Protein AF-A0A535XMV5-F1 (afdb_monomer)

Secondary structure (DSSP, 8-state):
-HHHHHHHHHHHHHHHHHHHHHHHHHHHHHHHHTT---HHHHHHHHHHHHHHHHHHHHHHHHHHHHHHHHHHHHHTSTTS-HHHHHHHHHHHHHHHHHHHHHHHHHHHHS--GGGSPPP-PPP---

Radius of gyration: 20.77 Å; Cα contacts (8 Å, |Δi|>4): 84; chains: 1; bounding box: 55×39×57 Å

Sequence (126 aa):
MTNRLAGRMKDLGVVQQASTTILELGAALDDRLLKENRPSERMRMLRDTTNRIIRTANDAAQAYSRASRAIVAELERPDTDPGAARDLRRRLDAARRDVMAALEVAQQRYPPPDDAPSPESPQPEV

Foldseek 3Di:
DPPLVVLLVVLLVLLLVLLVVLLVLQVVLVVVLVV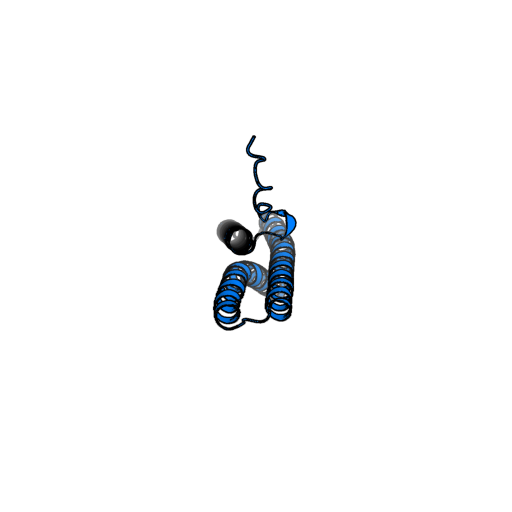DDDPVVNVVSLVVSVVVNVVSLVSNVVSLVVNVVSLVVQCPDPPHDVVVSVVSVVSSVVSNVSSVVSVVVSCVSDPDPVPDPDPDDPDDDD

Mean predicted aligned error: 8.26 Å

Nearest PDB structures (foldseek):
  3lhp-assembly1_S  TM=6.054E-01  e=2.267E-01  synthetic construct
  8rz1-assembly2_D  TM=5.284E-01  e=7.182E-01  synthetic construct
  3uum-assembly1_A  TM=4.920E-01  e=8.946E-01  Rattus norvegicus
  7jh5-assembly2_B  TM=6.670E-01  e=4.162E+00  synthetic construct
  3uum-assembly2_B  TM=5.023E-01  e=2.404E+00  Rattus norvegicus

Solvent-accessible surface area (backbone atoms only — not comparable to full-atom values): 7041 Å² total; per-residue (Å²): 129,68,70,64,58,54,52,43,54,48,26,45,47,47,22,50,47,32,22,56,50,38,47,50,52,48,54,58,44,54,64,47,54,77,74,51,85,52,70,70,57,46,53,47,54,49,52,57,48,52,55,49,41,52,49,44,51,51,53,22,53,53,24,45,54,53,36,51,53,54,42,54,63,43,68,73,40,93,88,50,62,62,64,64,46,50,51,54,49,53,53,46,56,50,25,51,50,46,32,52,53,32,48,51,54,51,43,72,76,56,62,58,81,88,72,55,78,71,77,76,75,79,76,80,89,128

pLDDT: mean 84.46, std 14.28, range [46.19, 96.12]

Structure (mmCIF, N/CA/C/O backbone):
data_AF-A0A535XMV5-F1
#
_entry.id   AF-A0A535XMV5-F1
#
loop_
_atom_site.group_PDB
_atom_site.id
_atom_site.type_symbol
_atom_site.label_atom_id
_atom_site.label_alt_id
_atom_site.label_comp_id
_atom_site.label_asym_id
_atom_site.label_entity_id
_atom_site.label_seq_id
_atom_site.pdbx_PDB_ins_code
_atom_site.Cartn_x
_atom_site.Cartn_y
_atom_site.Cartn_z
_atom_site.occupancy
_atom_site.B_iso_or_equiv
_atom_site.auth_seq_id
_atom_site.auth_comp_id
_atom_site.auth_asym_id
_atom_site.auth_atom_id
_atom_site.pdbx_PDB_model_num
ATOM 1 N N . MET A 1 1 ? 23.688 -9.670 -15.453 1.00 46.19 1 MET A N 1
ATOM 2 C CA . MET A 1 1 ? 22.643 -8.611 -15.475 1.00 46.19 1 MET A CA 1
ATOM 3 C C . MET A 1 1 ? 21.392 -8.932 -14.633 1.00 46.19 1 MET A C 1
ATOM 5 O O . MET A 1 1 ? 20.564 -8.051 -14.441 1.00 46.19 1 MET A O 1
ATOM 9 N N . THR A 1 2 ? 21.270 -10.131 -14.057 1.00 51.69 2 THR A N 1
ATOM 10 C CA . THR A 1 2 ? 20.041 -10.682 -13.445 1.00 51.69 2 THR A CA 1
ATOM 11 C C . THR A 1 2 ? 19.633 -10.050 -12.102 1.00 51.69 2 THR A C 1
ATOM 13 O O . THR A 1 2 ? 18.452 -9.986 -11.774 1.00 51.69 2 THR A O 1
ATOM 16 N N . ASN A 1 3 ? 20.586 -9.500 -11.342 1.00 59.59 3 ASN A N 1
ATOM 17 C CA . ASN A 1 3 ? 20.343 -9.065 -9.958 1.00 59.59 3 ASN A CA 1
ATOM 18 C C . ASN A 1 3 ? 19.498 -7.773 -9.843 1.00 59.59 3 ASN A C 1
ATOM 20 O O . ASN A 1 3 ? 18.735 -7.592 -8.898 1.00 59.59 3 ASN A O 1
ATOM 24 N N . ARG A 1 4 ? 19.576 -6.875 -10.840 1.00 58.28 4 ARG A N 1
ATOM 25 C CA . ARG A 1 4 ? 18.818 -5.608 -10.832 1.00 58.28 4 ARG A CA 1
ATOM 26 C C . ARG A 1 4 ? 17.344 -5.795 -11.183 1.00 58.28 4 ARG A C 1
ATOM 28 O O . ARG A 1 4 ? 16.520 -5.043 -10.682 1.00 58.28 4 ARG A O 1
ATOM 35 N N . LEU A 1 5 ? 16.997 -6.742 -12.058 1.00 61.56 5 LEU A N 1
ATOM 36 C CA . LEU A 1 5 ? 15.595 -7.021 -12.408 1.00 61.56 5 LEU A CA 1
ATOM 37 C C . LEU A 1 5 ? 14.866 -7.698 -11.234 1.00 61.56 5 LEU A C 1
ATOM 39 O O . LEU A 1 5 ? 13.762 -7.297 -10.883 1.00 61.56 5 LEU A O 1
ATOM 43 N N . ALA A 1 6 ? 15.536 -8.637 -10.560 1.00 62.66 6 ALA A N 1
ATOM 44 C CA . ALA A 1 6 ? 15.015 -9.298 -9.365 1.00 62.66 6 ALA A CA 1
ATOM 45 C C . ALA A 1 6 ? 14.746 -8.309 -8.212 1.00 62.66 6 ALA A C 1
ATOM 47 O O . ALA A 1 6 ? 13.681 -8.351 -7.599 1.00 62.66 6 ALA A O 1
ATOM 48 N N . GLY A 1 7 ? 15.660 -7.359 -7.965 1.00 65.56 7 GLY A N 1
ATOM 49 C CA . GLY A 1 7 ? 15.444 -6.291 -6.979 1.00 65.56 7 GLY A CA 1
ATOM 50 C C . GLY A 1 7 ? 14.253 -5.380 -7.316 1.00 65.56 7 GLY A C 1
ATOM 51 O O . GLY A 1 7 ? 13.475 -5.036 -6.431 1.00 65.56 7 GLY A O 1
ATOM 52 N N . ARG A 1 8 ? 14.056 -5.060 -8.604 1.00 68.88 8 ARG A N 1
ATOM 53 C CA . ARG A 1 8 ? 12.913 -4.265 -9.094 1.00 68.88 8 ARG A CA 1
ATOM 54 C C . ARG A 1 8 ? 11.575 -4.973 -8.873 1.00 68.88 8 ARG A C 1
ATOM 56 O O . ARG A 1 8 ? 10.627 -4.350 -8.404 1.00 68.88 8 ARG A O 1
ATOM 63 N N . MET A 1 9 ? 11.507 -6.270 -9.176 1.00 77.19 9 MET A N 1
ATOM 64 C CA . MET A 1 9 ? 10.305 -7.077 -8.937 1.00 77.19 9 MET A CA 1
ATOM 65 C C . MET A 1 9 ? 9.996 -7.208 -7.444 1.00 77.19 9 MET A C 1
ATOM 67 O O . MET A 1 9 ? 8.830 -7.179 -7.060 1.00 77.19 9 MET A O 1
ATOM 71 N N . LYS A 1 10 ? 11.032 -7.284 -6.601 1.00 86.50 10 LYS A N 1
ATOM 72 C CA . LYS A 1 10 ? 10.876 -7.309 -5.146 1.00 86.50 10 LYS A CA 1
ATOM 73 C C . LYS A 1 10 ? 10.276 -6.008 -4.611 1.00 86.50 10 LYS A C 1
ATOM 75 O O . LYS A 1 10 ? 9.298 -6.072 -3.877 1.00 86.50 10 LYS A O 1
ATOM 80 N N . ASP A 1 11 ? 10.825 -4.847 -4.977 1.00 89.00 11 ASP A N 1
ATOM 81 C CA . ASP A 1 11 ? 10.307 -3.558 -4.493 1.00 89.00 11 ASP A CA 1
ATOM 82 C C . ASP A 1 11 ? 8.877 -3.296 -4.996 1.00 89.00 11 ASP A C 1
ATOM 84 O O . ASP A 1 11 ? 8.036 -2.852 -4.218 1.00 89.00 11 ASP A O 1
ATOM 88 N N . LEU A 1 12 ? 8.561 -3.640 -6.251 1.00 87.88 12 LEU A N 1
ATOM 89 C CA . LEU A 1 12 ? 7.180 -3.585 -6.746 1.00 87.88 12 LEU A CA 1
ATOM 90 C C . LEU A 1 12 ? 6.252 -4.498 -5.929 1.00 87.88 12 LEU A C 1
ATOM 92 O O . LEU A 1 12 ? 5.178 -4.059 -5.524 1.00 87.88 12 LEU A O 1
ATOM 96 N N . GLY A 1 13 ? 6.682 -5.731 -5.646 1.00 89.50 13 GLY A N 1
ATOM 97 C CA . GLY A 1 13 ? 5.924 -6.674 -4.824 1.00 89.50 13 GLY A CA 1
ATOM 98 C C . GLY A 1 13 ? 5.669 -6.158 -3.406 1.00 89.50 13 GLY A C 1
ATOM 99 O O . GLY A 1 13 ? 4.567 -6.317 -2.895 1.00 89.50 13 GLY A O 1
ATOM 100 N N . VAL A 1 14 ? 6.639 -5.468 -2.793 1.00 92.19 14 VAL A N 1
ATOM 101 C CA . VAL A 1 14 ? 6.457 -4.824 -1.478 1.00 92.19 14 VAL A CA 1
ATOM 102 C C . VAL A 1 14 ? 5.356 -3.764 -1.530 1.00 92.19 14 VAL A C 1
ATOM 104 O O . VAL A 1 14 ? 4.488 -3.752 -0.662 1.00 92.19 14 VAL A O 1
ATOM 107 N N . VAL A 1 15 ? 5.350 -2.900 -2.553 1.00 91.94 15 VAL A N 1
ATOM 108 C CA . VAL A 1 15 ? 4.308 -1.866 -2.696 1.00 91.94 15 VAL A CA 1
ATOM 109 C C . VAL A 1 15 ? 2.938 -2.500 -2.951 1.00 91.94 15 VAL A C 1
ATOM 111 O O . VAL A 1 15 ? 1.955 -2.074 -2.355 1.00 91.94 15 VAL A O 1
ATOM 114 N N . GLN A 1 16 ? 2.868 -3.540 -3.787 1.00 92.12 16 GLN A N 1
ATOM 115 C CA . GLN A 1 16 ? 1.623 -4.263 -4.075 1.00 92.12 16 GLN A CA 1
ATOM 116 C C . GLN A 1 16 ? 1.055 -4.975 -2.840 1.00 92.12 16 GLN A C 1
ATOM 118 O O . GLN A 1 16 ? -0.149 -4.936 -2.604 1.00 92.12 16 GLN A O 1
ATOM 123 N N . GLN A 1 17 ? 1.912 -5.595 -2.027 1.00 94.12 17 GLN A N 1
ATOM 124 C CA . GLN A 1 17 ? 1.485 -6.323 -0.831 1.00 94.12 17 GLN A CA 1
ATOM 125 C C .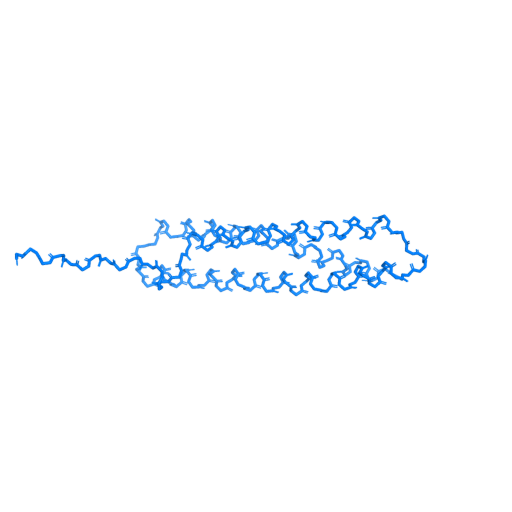 GLN A 1 17 ? 1.070 -5.391 0.315 1.00 94.12 17 GLN A C 1
ATOM 127 O O . GLN A 1 17 ? 0.301 -5.787 1.196 1.00 94.12 17 GLN A O 1
ATOM 132 N N . ALA A 1 18 ? 1.578 -4.157 0.331 1.00 93.25 18 ALA A N 1
ATOM 133 C CA . ALA A 1 18 ? 1.344 -3.224 1.423 1.00 93.25 18 ALA A CA 1
ATOM 134 C C . ALA A 1 18 ? -0.140 -2.867 1.592 1.00 93.25 18 ALA A C 1
ATOM 136 O O . ALA A 1 18 ? -0.616 -2.844 2.724 1.00 93.25 18 ALA A O 1
ATOM 137 N N . SER A 1 19 ? -0.890 -2.658 0.503 1.00 91.69 19 SER A N 1
ATOM 138 C CA . SER A 1 19 ? -2.331 -2.361 0.581 1.00 91.69 19 SER A CA 1
ATOM 139 C C . SER A 1 19 ? -3.110 -3.513 1.222 1.00 91.69 19 SER A C 1
ATOM 141 O O . SER A 1 19 ? -3.870 -3.295 2.163 1.00 91.69 19 SER A O 1
ATOM 143 N N . THR A 1 20 ? -2.843 -4.748 0.785 1.00 94.25 20 THR A N 1
ATOM 144 C CA . THR A 1 20 ? -3.452 -5.967 1.342 1.00 94.25 20 THR A CA 1
ATOM 145 C C . THR A 1 20 ? -3.123 -6.108 2.826 1.00 94.25 20 THR A C 1
ATOM 147 O O . THR A 1 20 ? -4.021 -6.253 3.647 1.00 94.25 20 THR A O 1
ATOM 150 N N . THR A 1 21 ? -1.848 -5.950 3.189 1.00 95.56 21 THR A N 1
ATOM 151 C CA . THR A 1 21 ? -1.397 -6.017 4.588 1.00 95.56 21 THR A CA 1
ATOM 152 C C . THR A 1 21 ? -2.107 -4.986 5.468 1.00 95.56 21 THR A C 1
ATOM 154 O O . THR A 1 21 ? -2.522 -5.306 6.578 1.00 95.56 21 THR A O 1
ATOM 157 N N . ILE A 1 22 ? -2.264 -3.744 4.998 1.00 93.69 22 ILE A N 1
ATOM 158 C CA . ILE A 1 22 ? -2.950 -2.685 5.755 1.00 93.69 22 ILE A CA 1
ATOM 159 C C . ILE A 1 22 ? -4.419 -3.054 6.000 1.00 93.69 22 ILE A C 1
ATOM 161 O O . ILE A 1 22 ? -4.895 -2.933 7.130 1.00 93.69 22 ILE A O 1
ATOM 165 N N . LEU A 1 23 ? -5.122 -3.546 4.976 1.00 93.25 23 LEU A N 1
ATOM 166 C CA . LEU A 1 23 ? -6.524 -3.956 5.094 1.00 93.25 23 LEU A CA 1
ATOM 167 C C . LEU A 1 23 ? -6.698 -5.167 6.023 1.00 93.25 23 LEU A C 1
ATOM 169 O O . LEU A 1 23 ? -7.600 -5.170 6.860 1.00 93.25 23 LEU A O 1
ATOM 173 N N . GLU A 1 24 ? -5.812 -6.161 5.928 1.00 95.50 24 GLU A N 1
ATOM 174 C CA . GLU A 1 24 ? -5.802 -7.335 6.809 1.00 95.50 24 GLU A CA 1
ATOM 175 C C . GLU A 1 24 ? -5.539 -6.955 8.269 1.00 95.50 24 GLU A C 1
ATOM 177 O O . GLU A 1 24 ? -6.190 -7.476 9.175 1.00 95.50 24 GLU A O 1
ATOM 182 N N . LEU A 1 25 ? -4.614 -6.020 8.517 1.00 94.19 25 LEU A N 1
ATOM 183 C CA . LEU A 1 25 ? -4.353 -5.500 9.859 1.00 94.19 25 LEU A CA 1
ATOM 184 C C . LEU A 1 25 ? -5.592 -4.828 10.458 1.00 94.19 25 LEU A C 1
ATOM 186 O O . LEU A 1 25 ? -5.869 -5.047 11.638 1.00 94.19 25 LEU A O 1
ATOM 190 N N . GLY A 1 26 ? -6.326 -4.051 9.655 1.00 92.06 26 GLY A N 1
ATOM 191 C CA . GLY A 1 26 ? -7.587 -3.428 10.058 1.00 92.06 26 GLY A CA 1
ATOM 192 C C . GLY A 1 26 ? -8.665 -4.463 10.383 1.00 92.06 26 GLY A C 1
ATOM 193 O O . GLY A 1 26 ? -9.178 -4.479 11.495 1.00 92.06 26 GLY A O 1
ATOM 194 N N . ALA A 1 27 ? -8.938 -5.398 9.470 1.00 93.12 27 ALA A N 1
ATOM 195 C CA . ALA A 1 27 ? -9.938 -6.447 9.694 1.00 93.12 27 ALA A CA 1
ATOM 196 C C . ALA A 1 27 ? -9.615 -7.311 10.930 1.00 93.12 27 ALA A C 1
ATOM 198 O O . ALA A 1 27 ? -10.474 -7.565 11.772 1.00 93.12 27 ALA A O 1
ATOM 199 N N . ALA A 1 28 ? -8.347 -7.695 11.102 1.00 93.38 28 ALA A N 1
ATOM 200 C CA . ALA A 1 28 ? -7.917 -8.456 12.270 1.00 93.38 28 ALA A CA 1
ATOM 201 C C . ALA A 1 28 ? -8.002 -7.653 13.577 1.00 93.38 28 ALA A C 1
ATOM 203 O O . ALA A 1 28 ? -8.037 -8.245 14.659 1.00 93.38 28 ALA A O 1
ATOM 204 N N . LEU A 1 29 ? -7.935 -6.320 13.522 1.00 93.44 29 LEU A N 1
ATOM 205 C CA . LEU A 1 29 ? -8.163 -5.463 14.682 1.00 93.44 29 LEU A CA 1
ATOM 206 C C . LEU A 1 29 ? -9.658 -5.363 14.996 1.00 93.44 29 LEU A C 1
ATOM 208 O O . LEU A 1 29 ? -10.007 -5.532 16.162 1.00 93.44 29 LEU A O 1
ATOM 212 N N . ASP A 1 30 ? -10.520 -5.189 13.992 1.00 92.56 30 ASP A N 1
ATOM 213 C CA . ASP A 1 30 ? -11.983 -5.193 14.149 1.00 92.56 30 ASP A CA 1
ATOM 214 C C . ASP A 1 30 ? -12.451 -6.463 14.886 1.00 92.56 30 ASP A C 1
ATOM 216 O O . ASP A 1 30 ? -13.092 -6.383 15.938 1.00 92.56 30 ASP A O 1
ATOM 220 N N . ASP A 1 31 ? -12.010 -7.638 14.429 1.00 93.62 31 ASP A N 1
ATOM 221 C CA . ASP A 1 31 ? -12.345 -8.932 15.041 1.00 93.62 31 ASP A CA 1
ATOM 222 C C . ASP A 1 31 ? -11.898 -9.063 16.503 1.00 93.62 31 ASP A C 1
ATOM 224 O O . ASP A 1 31 ? -12.542 -9.742 17.313 1.00 93.62 31 ASP A O 1
ATOM 228 N N . ARG A 1 32 ? -10.761 -8.447 16.849 1.00 92.62 32 ARG A N 1
ATOM 229 C CA . ARG A 1 32 ? -10.220 -8.455 18.214 1.00 92.62 32 ARG A CA 1
ATOM 230 C C . ARG A 1 32 ? -10.953 -7.460 19.105 1.00 92.62 32 ARG A C 1
ATOM 232 O O . ARG A 1 32 ? -11.281 -7.801 20.239 1.00 92.62 32 ARG A O 1
ATOM 239 N N . LEU A 1 33 ? -11.269 -6.272 18.590 1.00 91.88 33 LEU A N 1
ATOM 240 C CA . LEU A 1 33 ? -12.021 -5.249 19.313 1.00 91.88 33 LEU A CA 1
ATOM 241 C C . LEU A 1 33 ? -13.454 -5.692 19.617 1.00 91.88 33 LEU A C 1
ATOM 243 O O . LEU A 1 33 ? -13.974 -5.315 20.662 1.00 91.88 33 LEU A O 1
ATOM 247 N N . LEU A 1 34 ? -14.082 -6.519 18.780 1.00 92.69 34 LEU A N 1
ATOM 248 C CA . LEU A 1 34 ? -15.408 -7.083 19.074 1.00 92.69 34 LEU A CA 1
ATOM 249 C C . LEU A 1 34 ? -15.425 -7.985 20.321 1.00 92.69 34 LEU A C 1
ATOM 251 O O . LEU A 1 34 ? -16.475 -8.171 20.929 1.00 92.69 34 LEU A O 1
ATOM 255 N N . LYS A 1 35 ? -14.274 -8.550 20.702 1.00 93.88 35 LYS A N 1
ATOM 256 C CA . LYS A 1 35 ? -14.146 -9.523 21.801 1.00 93.88 35 LYS A CA 1
ATOM 257 C C . LYS A 1 35 ? -13.497 -8.937 23.058 1.00 93.88 35 LYS A C 1
ATOM 259 O O . LYS A 1 35 ? -13.477 -9.606 24.088 1.00 93.88 35 LYS A O 1
ATOM 264 N N . GLU A 1 36 ? -12.950 -7.722 22.991 1.00 94.62 36 GLU A N 1
ATOM 265 C CA . GLU A 1 36 ? -12.214 -7.098 24.095 1.00 94.62 36 GLU A CA 1
ATOM 266 C C . GLU A 1 36 ? -13.034 -5.995 24.775 1.00 94.62 36 GLU A C 1
ATOM 268 O O . GLU A 1 36 ? -13.342 -4.961 24.178 1.00 94.62 36 GLU A O 1
ATOM 273 N N . ASN A 1 37 ? -13.321 -6.199 26.062 1.00 91.19 37 ASN A N 1
ATOM 274 C CA . ASN A 1 37 ? -14.136 -5.300 26.882 1.00 91.19 37 ASN A CA 1
ATOM 275 C C . ASN A 1 37 ? -13.298 -4.379 27.779 1.00 91.19 37 ASN A C 1
ATOM 277 O O . ASN A 1 37 ? -13.830 -3.422 28.335 1.00 91.19 37 ASN A O 1
ATOM 281 N N . ARG A 1 38 ? -11.994 -4.641 27.943 1.00 95.00 38 ARG A N 1
ATOM 282 C CA . ARG A 1 38 ? -11.115 -3.837 28.801 1.00 95.00 38 ARG A CA 1
ATOM 283 C C . ARG A 1 38 ? -10.619 -2.604 28.040 1.00 95.00 38 ARG A C 1
ATOM 285 O O . ARG A 1 38 ? -9.875 -2.763 27.069 1.00 95.00 38 ARG A O 1
ATOM 292 N N . PRO A 1 39 ? -10.942 -1.373 28.480 1.00 89.19 39 PRO A N 1
ATOM 293 C CA . PRO A 1 39 ? -10.571 -0.155 27.753 1.00 89.19 39 PRO A CA 1
ATOM 294 C C . PRO A 1 39 ? -9.062 -0.002 27.517 1.00 89.19 39 PRO A C 1
ATOM 296 O O . PRO A 1 39 ? -8.640 0.414 26.440 1.00 89.19 39 PRO A O 1
ATOM 299 N N . SER A 1 40 ? -8.238 -0.386 28.495 1.00 90.81 40 SER A N 1
ATOM 300 C CA . SER A 1 40 ? -6.775 -0.323 28.395 1.00 90.81 40 SER A CA 1
ATOM 301 C C . SER A 1 40 ? -6.216 -1.242 27.305 1.00 90.81 40 SER A C 1
ATOM 303 O O . SER A 1 40 ? -5.367 -0.818 26.520 1.00 90.81 40 SER A O 1
ATOM 305 N N . GLU A 1 41 ? -6.719 -2.475 27.210 1.00 93.31 41 GLU A N 1
ATOM 306 C CA . GLU A 1 41 ? -6.303 -3.43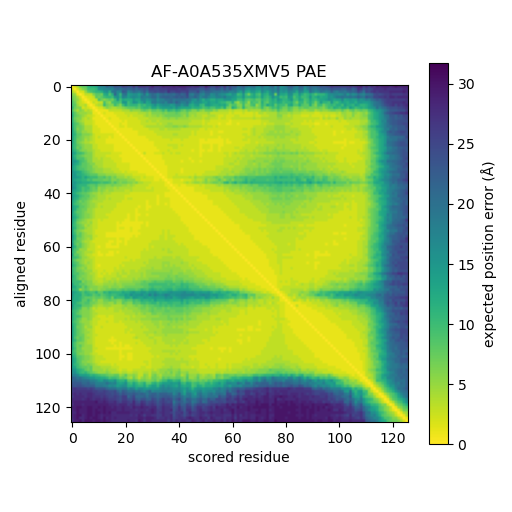0 26.178 1.00 93.31 41 GLU A CA 1
ATOM 307 C C . GLU A 1 41 ? -6.804 -3.015 24.794 1.00 93.31 41 GLU A C 1
ATOM 309 O O . GLU A 1 41 ? -6.040 -3.070 23.834 1.00 93.31 41 GLU A O 1
ATOM 314 N N . ARG A 1 42 ? -8.030 -2.484 24.683 1.00 92.00 42 ARG A N 1
ATOM 315 C CA . ARG A 1 42 ? -8.534 -1.903 23.424 1.00 92.00 42 ARG A CA 1
ATOM 316 C C . ARG A 1 42 ? -7.616 -0.791 22.913 1.00 92.00 42 ARG A C 1
ATOM 318 O O . ARG A 1 42 ? -7.201 -0.815 21.756 1.00 92.00 42 ARG A O 1
ATOM 325 N N . MET A 1 43 ? -7.245 0.150 23.786 1.00 90.38 43 MET A N 1
ATOM 326 C CA . MET A 1 43 ? -6.330 1.245 23.442 1.00 90.38 43 MET A CA 1
ATOM 327 C C . MET A 1 43 ? -4.939 0.746 23.049 1.00 90.38 43 MET A C 1
ATOM 329 O O . MET A 1 43 ? -4.325 1.284 22.126 1.00 90.38 43 MET A O 1
ATOM 333 N N . ARG A 1 44 ? -4.440 -0.298 23.716 1.00 92.62 44 ARG A N 1
ATOM 334 C CA . ARG A 1 44 ? -3.181 -0.948 23.346 1.00 92.62 44 ARG A CA 1
ATOM 335 C C . ARG A 1 44 ? -3.264 -1.577 21.953 1.00 92.62 44 ARG A C 1
ATOM 337 O O . ARG A 1 44 ? -2.394 -1.311 21.130 1.00 92.62 44 ARG A O 1
ATOM 344 N N . MET A 1 45 ? -4.315 -2.346 21.664 1.00 92.56 45 MET A N 1
ATOM 345 C CA . MET A 1 45 ? -4.522 -2.991 20.359 1.00 92.56 45 MET A CA 1
ATOM 346 C C . MET A 1 45 ? -4.622 -1.975 19.216 1.00 92.56 45 MET A C 1
ATOM 348 O O . MET A 1 45 ? -4.032 -2.197 18.154 1.00 92.56 45 MET A O 1
ATOM 352 N N . LEU A 1 46 ? -5.324 -0.858 19.446 1.00 90.69 46 LEU A N 1
ATOM 353 C CA . LEU A 1 46 ? -5.403 0.267 18.513 1.00 90.69 46 LEU A CA 1
ATOM 354 C C . LEU A 1 46 ? -4.005 0.823 18.222 1.00 90.69 46 LEU A C 1
ATOM 356 O O . LEU A 1 46 ? -3.575 0.828 17.072 1.00 90.69 46 LEU A O 1
ATOM 360 N N . ARG A 1 47 ? -3.246 1.201 19.261 1.00 90.75 47 ARG A N 1
ATOM 361 C CA . ARG A 1 47 ? -1.882 1.741 19.108 1.00 90.75 47 ARG A CA 1
ATOM 362 C C . ARG A 1 47 ? -0.946 0.771 18.389 1.00 90.75 47 ARG A C 1
ATOM 364 O O . ARG A 1 47 ? -0.249 1.171 17.458 1.00 90.75 47 ARG A O 1
ATOM 371 N N . ASP A 1 48 ? -0.938 -0.497 18.790 1.00 93.94 48 ASP A N 1
ATOM 372 C CA . ASP A 1 48 ? -0.059 -1.513 18.206 1.00 93.94 48 ASP A CA 1
ATOM 373 C C . AS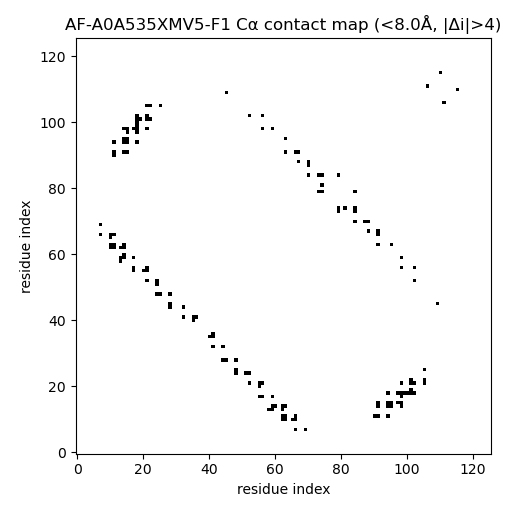P A 1 48 ? -0.367 -1.738 16.721 1.00 93.94 48 ASP A C 1
ATOM 375 O O . ASP A 1 48 ? 0.549 -1.841 15.899 1.00 93.94 48 ASP A O 1
ATOM 379 N N . THR A 1 49 ? -1.650 -1.776 16.356 1.00 93.31 49 THR A N 1
ATOM 380 C CA . THR A 1 49 ? -2.072 -1.961 14.963 1.00 93.31 49 THR A CA 1
ATOM 381 C C . THR A 1 49 ? -1.772 -0.722 14.128 1.00 93.31 49 THR A C 1
ATOM 383 O O . THR A 1 49 ? -1.160 -0.857 13.068 1.00 93.31 49 THR A O 1
ATOM 386 N N . THR A 1 50 ? -2.076 0.479 14.625 1.00 90.31 50 THR A N 1
ATOM 387 C CA . THR A 1 50 ? -1.727 1.742 13.958 1.00 90.31 50 THR A CA 1
ATOM 388 C C . THR A 1 50 ? -0.221 1.839 13.711 1.00 90.31 50 THR A C 1
ATOM 390 O O . THR A 1 50 ? 0.206 2.118 12.593 1.00 90.31 50 THR A O 1
ATOM 393 N N . ASN A 1 51 ? 0.612 1.484 14.694 1.00 92.75 51 ASN A N 1
ATOM 394 C CA . ASN A 1 51 ? 2.069 1.445 14.530 1.00 92.75 51 ASN A CA 1
ATOM 395 C C . ASN A 1 51 ? 2.531 0.434 13.464 1.00 92.75 51 ASN A C 1
ATOM 397 O O . ASN A 1 51 ? 3.552 0.639 12.803 1.00 92.75 51 ASN A O 1
ATOM 401 N N . ARG A 1 52 ? 1.824 -0.689 13.287 1.00 95.12 52 ARG A N 1
ATOM 402 C CA . ARG A 1 52 ? 2.113 -1.659 12.213 1.00 95.12 52 ARG A CA 1
ATOM 403 C C . ARG A 1 52 ? 1.681 -1.140 10.842 1.00 95.12 52 ARG A C 1
ATOM 405 O O . ARG A 1 52 ? 2.441 -1.307 9.890 1.00 95.12 52 ARG A O 1
ATOM 412 N N . ILE A 1 53 ? 0.525 -0.483 10.751 1.00 92.81 53 ILE A N 1
ATOM 413 C CA . ILE A 1 53 ? 0.043 0.162 9.521 1.00 92.81 53 ILE A CA 1
ATOM 414 C C . ILE A 1 53 ? 1.030 1.247 9.076 1.00 92.81 53 ILE A C 1
ATOM 416 O O . ILE A 1 53 ? 1.486 1.218 7.936 1.00 92.81 53 ILE A O 1
ATOM 420 N N . ILE A 1 54 ? 1.450 2.131 9.989 1.00 91.75 54 ILE A N 1
ATOM 421 C CA . ILE A 1 54 ? 2.430 3.193 9.710 1.00 91.75 54 ILE A CA 1
ATOM 422 C C . ILE A 1 54 ? 3.754 2.606 9.208 1.00 91.75 54 ILE A C 1
ATOM 424 O O . ILE A 1 54 ? 4.296 3.075 8.208 1.00 91.75 54 ILE A O 1
ATOM 428 N N . ARG A 1 55 ? 4.277 1.558 9.861 1.00 95.44 55 ARG A N 1
ATOM 429 C CA . ARG A 1 55 ? 5.506 0.885 9.402 1.00 95.44 55 ARG A CA 1
ATOM 430 C C . ARG A 1 55 ? 5.354 0.309 7.995 1.00 95.44 55 ARG A C 1
ATOM 432 O O . ARG A 1 55 ? 6.186 0.590 7.143 1.00 95.44 55 ARG A O 1
ATOM 439 N N . THR A 1 56 ? 4.257 -0.399 7.737 1.00 96.12 56 THR A N 1
ATOM 440 C CA . THR A 1 56 ? 3.960 -0.980 6.416 1.00 96.12 56 THR A CA 1
ATOM 441 C C . THR A 1 56 ? 3.885 0.100 5.331 1.00 96.12 56 THR A C 1
ATOM 443 O O . THR A 1 56 ? 4.445 -0.061 4.248 1.00 96.12 56 THR A O 1
ATOM 446 N N . ALA A 1 57 ? 3.247 1.234 5.630 1.00 92.62 57 ALA A N 1
ATOM 447 C CA . ALA A 1 57 ? 3.155 2.370 4.719 1.00 92.62 57 ALA A CA 1
ATOM 448 C C . ALA A 1 57 ? 4.520 3.015 4.436 1.00 92.62 57 ALA A C 1
ATOM 450 O O . ALA A 1 57 ? 4.835 3.317 3.284 1.00 92.62 57 ALA A O 1
ATOM 451 N N . ASN A 1 58 ? 5.350 3.190 5.466 1.00 94.44 58 ASN A N 1
ATOM 452 C CA . ASN A 1 58 ? 6.700 3.731 5.317 1.00 94.44 58 ASN A CA 1
ATOM 453 C C . ASN A 1 58 ? 7.587 2.811 4.468 1.00 94.44 58 ASN A C 1
ATOM 455 O O . ASN A 1 58 ? 8.288 3.291 3.574 1.00 94.44 58 ASN A O 1
ATOM 459 N N . ASP A 1 59 ? 7.516 1.499 4.694 1.00 95.25 59 ASP A N 1
ATOM 460 C CA . ASP A 1 59 ? 8.250 0.509 3.904 1.00 95.25 59 ASP A CA 1
ATOM 461 C C . ASP A 1 59 ? 7.820 0.547 2.430 1.00 95.25 59 ASP A C 1
ATOM 463 O O . ASP A 1 59 ? 8.667 0.569 1.529 1.00 95.25 59 ASP A O 1
ATOM 467 N N . ALA A 1 60 ? 6.511 0.653 2.171 1.00 94.06 60 ALA A N 1
ATOM 468 C CA . ALA A 1 60 ? 5.964 0.812 0.827 1.00 94.06 60 ALA A CA 1
ATOM 469 C C . ALA A 1 60 ? 6.421 2.120 0.164 1.00 94.06 60 ALA A C 1
ATOM 471 O O . ALA A 1 60 ? 6.819 2.116 -1.001 1.00 94.06 60 ALA A O 1
ATOM 472 N N . ALA A 1 61 ? 6.434 3.239 0.893 1.00 93.75 61 ALA A N 1
ATOM 473 C CA . ALA A 1 61 ? 6.899 4.526 0.377 1.00 93.75 61 ALA A CA 1
ATOM 474 C C . ALA A 1 61 ? 8.387 4.483 -0.016 1.00 93.75 61 ALA A C 1
ATOM 476 O O . ALA A 1 61 ? 8.776 4.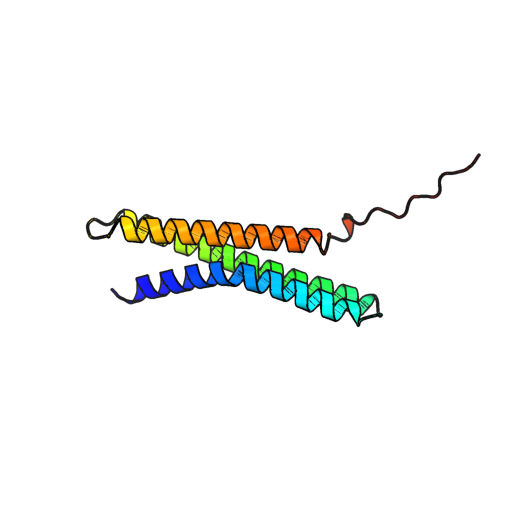971 -1.085 1.00 93.75 61 ALA A O 1
ATOM 477 N N . GLN A 1 62 ? 9.227 3.850 0.809 1.00 95.12 62 GLN A N 1
ATOM 478 C CA . GLN A 1 62 ? 10.643 3.659 0.498 1.00 95.12 62 GLN A CA 1
ATOM 479 C C . GLN A 1 62 ? 10.843 2.738 -0.713 1.00 95.12 62 GLN A C 1
ATOM 481 O O . GLN A 1 62 ? 11.635 3.065 -1.602 1.00 95.12 62 GLN A O 1
ATOM 486 N N . ALA A 1 63 ? 10.116 1.618 -0.781 1.00 92.94 63 ALA A N 1
ATOM 487 C CA . ALA A 1 63 ? 10.159 0.695 -1.916 1.00 92.94 63 ALA A CA 1
ATOM 488 C C . ALA A 1 63 ? 9.705 1.369 -3.218 1.00 92.94 63 ALA A C 1
ATOM 490 O O . ALA A 1 63 ? 10.380 1.252 -4.241 1.00 92.94 63 ALA A O 1
ATOM 491 N N . TYR A 1 64 ? 8.635 2.166 -3.169 1.00 93.00 64 TYR A N 1
ATOM 492 C CA . TYR A 1 64 ? 8.168 2.962 -4.301 1.00 93.00 64 TYR A CA 1
ATOM 493 C C . TYR A 1 64 ? 9.247 3.930 -4.797 1.00 93.00 64 TYR A C 1
ATOM 495 O O . TYR A 1 64 ? 9.512 3.999 -5.997 1.00 93.00 64 TYR A O 1
ATOM 503 N N . SER A 1 65 ? 9.911 4.652 -3.888 1.00 94.12 65 SER A N 1
ATOM 504 C CA . SER A 1 65 ? 10.990 5.580 -4.248 1.00 94.12 65 SER A CA 1
ATOM 505 C C . SER A 1 65 ? 12.147 4.864 -4.956 1.00 94.12 65 SER A C 1
ATOM 507 O O . SER A 1 65 ? 12.604 5.315 -6.011 1.00 94.12 65 SER A O 1
ATOM 509 N N . ARG A 1 66 ? 12.579 3.705 -4.436 1.00 93.38 66 ARG A N 1
ATOM 510 C CA . ARG A 1 66 ? 13.632 2.883 -5.056 1.00 93.38 66 ARG A CA 1
ATOM 511 C C . ARG A 1 66 ? 13.220 2.351 -6.429 1.00 93.38 66 ARG A C 1
ATOM 513 O O . ARG A 1 66 ? 13.969 2.527 -7.391 1.00 93.38 66 ARG A O 1
ATOM 520 N N . ALA A 1 67 ? 12.028 1.765 -6.539 1.00 90.62 67 ALA A N 1
ATOM 521 C CA . ALA A 1 67 ? 11.508 1.227 -7.793 1.00 90.62 67 ALA A CA 1
ATOM 522 C C . ALA A 1 67 ? 11.329 2.323 -8.855 1.00 90.62 67 ALA A C 1
ATOM 524 O O . ALA A 1 67 ? 11.732 2.143 -10.002 1.00 90.62 67 ALA A O 1
ATOM 525 N N . SER A 1 68 ? 10.802 3.487 -8.468 1.00 92.62 68 SER A N 1
ATOM 526 C CA . SER A 1 68 ? 10.616 4.639 -9.356 1.00 92.62 68 SER A CA 1
ATOM 527 C C . SER A 1 68 ? 11.946 5.123 -9.939 1.00 92.62 68 SER A C 1
ATOM 529 O O . SER A 1 68 ? 12.066 5.242 -11.159 1.00 92.62 68 SER A O 1
ATOM 531 N N . ARG A 1 69 ? 12.973 5.318 -9.096 1.00 91.56 69 ARG A N 1
ATOM 532 C CA . ARG A 1 69 ? 14.326 5.695 -9.549 1.00 91.56 69 ARG A CA 1
ATOM 533 C C . ARG A 1 69 ? 14.925 4.648 -10.485 1.00 91.56 69 ARG A C 1
ATOM 535 O O . ARG A 1 69 ? 15.511 5.003 -11.501 1.00 91.56 69 ARG A O 1
ATOM 542 N N . ALA A 1 70 ? 14.751 3.365 -10.168 1.00 88.88 70 ALA A N 1
ATOM 543 C CA . ALA A 1 70 ? 15.253 2.276 -10.999 1.00 88.88 70 ALA A CA 1
ATOM 544 C C . ALA A 1 70 ? 14.574 2.216 -12.378 1.00 88.88 70 ALA A C 1
ATOM 546 O O . ALA A 1 70 ? 15.239 1.905 -13.361 1.00 88.88 70 ALA A O 1
ATOM 547 N N . ILE A 1 71 ? 13.273 2.515 -12.463 1.00 88.56 71 ILE A N 1
ATOM 548 C CA . ILE A 1 71 ? 12.541 2.566 -13.736 1.00 88.56 71 ILE A CA 1
ATOM 549 C C . ILE A 1 71 ? 13.001 3.755 -14.584 1.00 88.56 71 ILE A C 1
ATOM 551 O O . ILE A 1 71 ? 13.233 3.583 -15.777 1.00 88.56 71 ILE A O 1
ATOM 555 N N . VAL A 1 72 ? 13.172 4.937 -13.978 1.00 89.50 72 VAL A N 1
ATOM 556 C CA . VAL A 1 72 ? 13.684 6.128 -14.682 1.00 89.50 72 VAL A CA 1
ATOM 557 C C . VAL A 1 72 ? 15.068 5.852 -15.263 1.00 89.50 72 VAL A C 1
ATOM 559 O O . VAL A 1 72 ? 15.263 6.010 -16.462 1.00 89.50 72 VAL A O 1
ATOM 562 N N . ALA A 1 73 ? 15.986 5.330 -14.446 1.00 88.25 73 ALA A N 1
ATOM 563 C CA . ALA A 1 73 ? 17.332 4.992 -14.897 1.00 88.25 73 ALA A CA 1
ATOM 564 C C . ALA A 1 73 ? 17.347 3.926 -16.006 1.00 88.25 73 ALA A C 1
ATOM 566 O O . ALA A 1 73 ? 18.289 3.875 -16.786 1.00 88.25 73 ALA A O 1
ATOM 567 N N . GLU A 1 74 ? 16.342 3.048 -16.075 1.00 84.56 74 GLU A N 1
ATOM 568 C CA . GLU A 1 74 ? 16.247 2.044 -17.136 1.00 84.56 74 GLU A CA 1
ATOM 569 C C . GLU A 1 74 ? 15.734 2.650 -18.452 1.00 84.56 74 GLU A C 1
ATOM 571 O O . GLU A 1 74 ? 16.238 2.290 -19.513 1.00 84.56 74 GLU A O 1
ATOM 576 N N . LEU A 1 75 ? 14.790 3.596 -18.393 1.00 86.00 75 LEU A N 1
ATOM 577 C CA . LEU A 1 75 ? 14.275 4.315 -19.569 1.00 86.00 75 LEU A CA 1
ATOM 578 C C . LEU A 1 75 ? 15.347 5.151 -20.283 1.00 86.00 75 LEU A C 1
ATOM 580 O O . LEU A 1 75 ? 15.217 5.412 -21.473 1.00 86.00 75 LEU A O 1
ATOM 584 N N . GLU A 1 76 ? 16.395 5.560 -19.571 1.00 87.31 76 GLU A N 1
ATOM 585 C CA . GLU A 1 76 ? 17.520 6.326 -20.119 1.00 87.31 76 GLU A CA 1
ATOM 586 C C . GLU A 1 76 ? 18.545 5.453 -20.866 1.00 87.31 76 GLU A C 1
ATOM 588 O O . GLU A 1 76 ? 19.480 5.978 -21.471 1.00 87.31 76 GLU A O 1
ATOM 593 N N . ARG A 1 77 ? 18.410 4.119 -20.829 1.00 86.19 77 ARG A N 1
ATOM 594 C CA . ARG A 1 77 ? 19.396 3.210 -21.431 1.00 86.19 77 ARG A CA 1
ATOM 595 C C . ARG A 1 77 ? 19.020 2.875 -22.876 1.00 86.19 77 ARG A C 1
ATOM 597 O O . ARG A 1 77 ? 17.860 2.564 -23.137 1.00 86.19 77 ARG A O 1
ATOM 604 N N . PRO A 1 78 ? 20.002 2.852 -23.792 1.00 80.88 78 PRO A N 1
ATOM 605 C CA . PRO A 1 78 ? 19.754 2.654 -25.220 1.00 80.88 78 PRO A CA 1
ATOM 606 C C . PRO A 1 78 ? 19.218 1.257 -25.577 1.00 80.88 78 PRO A C 1
ATOM 608 O O . PRO A 1 78 ? 18.479 1.133 -26.546 1.00 80.88 78 PRO A O 1
ATOM 611 N N . ASP A 1 79 ? 19.529 0.231 -24.777 1.00 84.94 79 ASP A N 1
ATOM 612 C CA . ASP A 1 79 ? 19.143 -1.168 -25.040 1.00 84.94 79 ASP A CA 1
ATOM 613 C C . ASP A 1 79 ? 17.886 -1.621 -24.270 1.00 84.94 79 ASP A C 1
ATOM 615 O O . ASP A 1 79 ? 17.580 -2.814 -24.198 1.00 84.94 79 ASP A O 1
ATOM 619 N N . THR A 1 80 ? 17.175 -0.697 -23.621 1.00 81.62 80 THR A N 1
ATOM 620 C CA . THR A 1 80 ? 15.971 -1.022 -22.846 1.00 81.62 80 THR A CA 1
ATOM 621 C C . THR A 1 80 ? 14.756 -1.135 -23.756 1.00 81.62 80 THR A C 1
ATOM 623 O O . THR A 1 80 ? 14.550 -0.283 -24.612 1.00 81.62 80 THR A O 1
ATOM 626 N N . ASP A 1 81 ? 13.881 -2.111 -23.495 1.00 85.75 81 ASP A N 1
ATOM 627 C CA . ASP A 1 81 ? 12.517 -2.102 -24.030 1.00 85.75 81 ASP A CA 1
ATOM 628 C C . ASP A 1 81 ? 11.674 -1.012 -23.326 1.00 85.75 81 ASP A C 1
ATOM 630 O O . ASP A 1 81 ? 11.293 -1.171 -22.153 1.00 85.75 81 ASP A O 1
ATOM 634 N N . PRO A 1 82 ? 11.352 0.106 -24.008 1.00 84.88 82 PRO A N 1
ATOM 635 C CA . PRO A 1 82 ? 10.599 1.197 -23.405 1.00 84.88 82 PRO A CA 1
ATOM 636 C C . PRO A 1 82 ? 9.153 0.798 -23.077 1.00 84.88 82 PRO A C 1
ATOM 638 O O . PRO A 1 82 ? 8.549 1.407 -22.191 1.00 84.88 82 PRO A O 1
ATOM 641 N N . GLY A 1 83 ? 8.588 -0.210 -23.754 1.00 87.31 83 GLY A N 1
ATOM 642 C CA . GLY A 1 83 ? 7.254 -0.736 -23.469 1.00 87.31 83 GLY A CA 1
ATOM 643 C C . GLY A 1 83 ? 7.207 -1.392 -22.092 1.00 87.31 83 GLY A C 1
ATOM 644 O O . GLY A 1 83 ? 6.441 -0.965 -21.225 1.00 87.31 83 GLY A O 1
ATOM 645 N N . ALA A 1 84 ? 8.105 -2.346 -21.845 1.00 85.06 84 ALA A N 1
ATOM 646 C CA . ALA A 1 84 ? 8.206 -3.032 -20.558 1.00 85.06 84 ALA A CA 1
ATOM 647 C C . ALA A 1 84 ? 8.482 -2.073 -19.382 1.00 85.06 84 ALA A C 1
ATOM 649 O O . ALA A 1 84 ? 7.896 -2.210 -18.304 1.00 85.06 84 ALA A O 1
ATOM 650 N N . ALA A 1 85 ? 9.340 -1.066 -19.573 1.00 86.25 85 ALA A N 1
ATOM 651 C CA . ALA A 1 85 ? 9.639 -0.080 -18.532 1.00 86.25 85 ALA A CA 1
ATOM 652 C C . ALA A 1 85 ? 8.435 0.829 -18.210 1.00 86.25 85 ALA A C 1
ATOM 654 O O . ALA A 1 85 ? 8.154 1.100 -17.037 1.00 86.25 85 ALA A O 1
ATOM 655 N N . ARG A 1 86 ? 7.675 1.257 -19.229 1.00 88.75 86 ARG A N 1
ATOM 656 C CA . ARG A 1 86 ? 6.420 2.006 -19.038 1.00 88.75 86 ARG A CA 1
ATOM 657 C C . ARG A 1 86 ? 5.356 1.159 -18.340 1.00 88.75 86 ARG A C 1
ATOM 659 O O . ARG A 1 86 ? 4.645 1.672 -17.478 1.00 88.75 86 ARG A O 1
ATOM 666 N N . ASP A 1 87 ? 5.269 -0.130 -18.645 1.00 90.56 87 ASP A N 1
ATOM 667 C CA . ASP A 1 87 ? 4.344 -1.056 -17.982 1.00 90.56 87 ASP A CA 1
ATOM 668 C C . ASP A 1 87 ? 4.655 -1.221 -16.499 1.00 90.56 87 ASP A C 1
ATOM 670 O O . ASP A 1 87 ? 3.753 -1.141 -15.660 1.00 90.56 87 ASP A O 1
ATOM 674 N N . LEU A 1 88 ? 5.935 -1.380 -16.160 1.00 88.94 88 LEU A N 1
ATOM 675 C CA . LEU A 1 88 ? 6.385 -1.412 -14.770 1.00 88.94 88 LEU A CA 1
ATOM 676 C C . LEU A 1 88 ? 6.036 -0.115 -14.038 1.00 88.94 88 LEU A C 1
ATOM 678 O O . LEU A 1 88 ? 5.570 -0.172 -12.899 1.00 88.94 88 LEU A O 1
ATOM 682 N N . ARG A 1 89 ? 6.188 1.044 -14.694 1.00 91.19 89 ARG A N 1
ATOM 683 C CA . ARG A 1 89 ? 5.791 2.330 -14.109 1.00 91.19 89 ARG A CA 1
ATOM 684 C C . ARG A 1 89 ? 4.299 2.378 -13.801 1.00 91.19 89 ARG A C 1
ATOM 686 O O . ARG A 1 89 ? 3.924 2.699 -12.678 1.00 91.19 89 ARG A O 1
ATOM 693 N N . ARG A 1 90 ? 3.457 1.993 -14.765 1.00 93.50 90 ARG A N 1
ATOM 694 C CA . ARG A 1 90 ? 1.996 1.961 -14.593 1.00 93.50 90 ARG A CA 1
ATOM 695 C C . ARG A 1 90 ? 1.573 1.062 -13.433 1.00 93.50 90 AR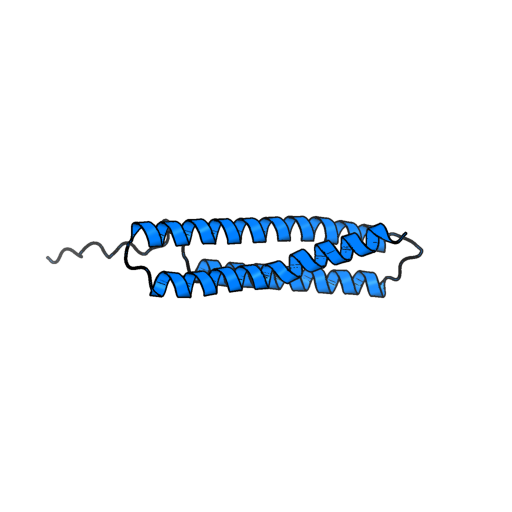G A C 1
ATOM 697 O O . ARG A 1 90 ? 0.720 1.455 -12.641 1.00 93.50 90 ARG A O 1
ATOM 704 N N . ARG A 1 91 ? 2.183 -0.121 -13.307 1.00 93.31 91 ARG A N 1
ATOM 705 C CA . ARG A 1 91 ? 1.914 -1.053 -12.197 1.00 93.31 91 ARG A CA 1
ATOM 706 C C . ARG A 1 91 ? 2.338 -0.480 -10.847 1.00 93.31 91 ARG A C 1
ATOM 708 O O . ARG A 1 91 ? 1.600 -0.623 -9.879 1.00 93.31 91 ARG A O 1
ATOM 715 N N . LEU A 1 92 ? 3.491 0.186 -10.787 1.00 93.38 92 LEU A N 1
ATOM 716 C CA . LEU A 1 92 ? 3.981 0.822 -9.566 1.00 93.38 92 LEU A CA 1
ATOM 717 C C . LEU A 1 92 ? 3.064 1.969 -9.109 1.00 93.38 92 LEU A C 1
ATOM 719 O O . LEU A 1 92 ? 2.734 2.064 -7.928 1.00 93.38 92 LEU A O 1
ATOM 723 N N . ASP A 1 93 ? 2.620 2.809 -10.045 1.00 94.12 93 ASP A N 1
ATOM 724 C CA . ASP A 1 93 ? 1.716 3.927 -9.759 1.00 94.12 93 ASP A CA 1
ATOM 725 C C . ASP A 1 93 ? 0.310 3.437 -9.361 1.00 94.12 93 ASP A C 1
ATOM 727 O O . ASP A 1 93 ? -0.340 4.035 -8.503 1.00 94.12 93 ASP A O 1
ATOM 731 N N . ALA A 1 94 ? -0.164 2.326 -9.939 1.00 95.31 94 ALA A N 1
ATOM 732 C CA . ALA A 1 94 ? -1.386 1.654 -9.494 1.00 95.31 94 ALA A CA 1
ATOM 733 C C . ALA A 1 94 ? -1.253 1.136 -8.054 1.00 95.31 94 ALA A C 1
ATOM 735 O O . ALA A 1 94 ? -2.041 1.532 -7.203 1.00 95.31 94 ALA A O 1
ATOM 736 N N . ALA A 1 95 ? -0.195 0.379 -7.752 1.00 92.62 95 ALA A N 1
ATOM 737 C CA . ALA A 1 95 ? 0.041 -0.152 -6.410 1.00 92.62 95 ALA A CA 1
ATOM 738 C C . ALA A 1 95 ? 0.145 0.960 -5.350 1.00 92.62 95 ALA A C 1
ATOM 740 O O . ALA A 1 95 ? -0.378 0.832 -4.246 1.00 92.62 95 ALA A O 1
ATOM 741 N N . ARG A 1 96 ? 0.766 2.099 -5.689 1.00 94.88 96 ARG A N 1
ATOM 742 C CA . ARG A 1 96 ? 0.794 3.272 -4.804 1.00 94.88 96 ARG A CA 1
ATOM 743 C C . ARG A 1 96 ? -0.607 3.808 -4.505 1.00 94.88 96 ARG A C 1
ATOM 745 O O . ARG A 1 96 ? -0.871 4.173 -3.362 1.00 94.88 96 ARG A O 1
ATOM 752 N N . ARG A 1 97 ? -1.484 3.898 -5.510 1.00 96.00 97 ARG A N 1
ATOM 753 C CA . ARG A 1 97 ? -2.872 4.347 -5.306 1.00 96.00 97 ARG A CA 1
ATOM 754 C C . ARG A 1 97 ? -3.625 3.394 -4.383 1.00 96.00 97 ARG A C 1
ATOM 756 O O . ARG A 1 97 ? -4.296 3.873 -3.477 1.00 96.00 97 ARG A O 1
ATOM 763 N N . ASP A 1 98 ? -3.426 2.089 -4.542 1.00 94.69 98 ASP A N 1
ATOM 764 C CA . ASP A 1 98 ? -4.053 1.081 -3.680 1.00 94.69 98 ASP A CA 1
ATOM 765 C C . ASP A 1 98 ? -3.597 1.215 -2.219 1.00 94.69 98 ASP A C 1
ATOM 767 O O . ASP A 1 98 ? -4.408 1.113 -1.302 1.00 94.69 98 ASP A O 1
ATOM 771 N N . VAL A 1 99 ? -2.310 1.500 -1.979 1.00 94.25 99 VAL A N 1
ATOM 772 C CA . VAL A 1 99 ? -1.793 1.772 -0.625 1.00 94.25 99 VAL A CA 1
ATOM 773 C C . VAL A 1 99 ? -2.433 3.026 -0.028 1.00 94.25 99 VAL A C 1
ATOM 775 O O . VAL A 1 99 ? -2.845 3.002 1.129 1.00 94.25 99 VAL A O 1
ATOM 778 N N . MET A 1 100 ? -2.546 4.110 -0.802 1.00 95.12 100 MET A N 1
ATOM 779 C CA . MET A 1 100 ? -3.183 5.345 -0.328 1.00 95.12 100 MET A CA 1
ATOM 780 C C . MET A 1 100 ? -4.664 5.132 0.004 1.00 95.12 100 MET A C 1
ATOM 782 O O . MET A 1 100 ? -5.112 5.581 1.053 1.00 95.12 100 MET A O 1
ATOM 786 N N . ALA A 1 101 ? -5.396 4.393 -0.834 1.00 93.75 101 ALA A N 1
ATOM 787 C CA . ALA A 1 101 ? -6.791 4.047 -0.576 1.00 93.75 101 ALA A CA 1
ATOM 788 C C . ALA A 1 101 ? -6.942 3.177 0.686 1.00 93.75 101 ALA A C 1
ATOM 790 O O . ALA A 1 101 ? -7.820 3.419 1.510 1.00 93.75 101 ALA A O 1
ATOM 791 N N . ALA A 1 102 ? -6.055 2.196 0.890 1.00 92.00 102 ALA A N 1
ATOM 792 C CA . ALA A 1 102 ? -6.057 1.379 2.103 1.00 92.00 102 ALA A CA 1
ATOM 793 C C . ALA A 1 102 ? -5.783 2.211 3.371 1.00 92.00 102 ALA A C 1
ATOM 795 O O . ALA A 1 102 ? -6.391 1.965 4.413 1.00 92.00 102 ALA A O 1
ATOM 796 N N . LEU A 1 103 ? -4.895 3.208 3.285 1.00 92.06 103 LEU A N 1
ATOM 797 C CA . LEU A 1 103 ? -4.626 4.136 4.386 1.00 92.06 103 LEU A CA 1
ATOM 798 C C . LEU A 1 103 ? -5.818 5.038 4.696 1.00 92.06 103 LEU A C 1
ATOM 800 O O . LEU A 1 103 ? -6.117 5.240 5.869 1.00 92.06 103 LEU A O 1
ATOM 804 N N . GLU A 1 104 ? -6.510 5.540 3.676 1.00 91.38 104 GLU A N 1
ATOM 805 C CA . GLU A 1 104 ? -7.727 6.336 3.850 1.00 91.38 104 GLU A CA 1
ATOM 806 C C . GLU A 1 104 ? -8.814 5.533 4.581 1.00 91.38 104 GLU A C 1
ATOM 808 O O . GLU A 1 104 ? -9.371 6.001 5.573 1.00 91.38 104 GLU A O 1
ATOM 813 N N . VAL A 1 105 ? -9.035 4.276 4.179 1.00 89.44 105 VAL A N 1
ATOM 814 C CA . VAL A 1 105 ? -9.958 3.365 4.878 1.00 89.44 105 VAL A CA 1
ATOM 815 C C . VAL A 1 105 ? -9.529 3.141 6.331 1.00 89.44 105 VAL A C 1
ATOM 817 O O . VAL A 1 105 ? -10.365 3.175 7.232 1.00 89.44 105 VAL A O 1
ATOM 820 N N . ALA A 1 106 ? -8.236 2.920 6.585 1.00 87.38 106 ALA A N 1
ATOM 821 C CA . ALA A 1 106 ? -7.731 2.713 7.942 1.00 87.38 106 ALA A CA 1
ATOM 822 C C . ALA A 1 106 ? -7.916 3.953 8.837 1.00 87.38 106 ALA A C 1
ATOM 824 O O . ALA A 1 106 ? -8.283 3.808 10.002 1.00 87.38 106 ALA A O 1
ATOM 825 N N . GLN A 1 107 ? -7.702 5.157 8.295 1.00 86.19 107 GLN A N 1
ATOM 826 C CA . GLN A 1 107 ? -7.904 6.423 9.008 1.00 86.19 107 GLN A CA 1
ATOM 827 C C . GLN A 1 107 ? -9.378 6.660 9.349 1.00 86.19 107 GLN A C 1
ATOM 829 O O . GLN A 1 107 ? -9.686 7.032 10.477 1.00 86.19 107 GLN A O 1
ATOM 834 N N . GLN A 1 108 ? -10.291 6.393 8.411 1.00 86.25 108 GLN A N 1
ATOM 835 C CA . GLN A 1 108 ? -11.732 6.535 8.644 1.00 86.25 108 GLN A CA 1
ATOM 836 C C . GLN A 1 108 ? -12.255 5.560 9.709 1.00 86.25 108 GLN A C 1
ATOM 838 O O . GLN A 1 108 ? -13.155 5.902 10.471 1.00 86.25 108 GLN A O 1
ATOM 843 N N . ARG A 1 109 ? -11.700 4.341 9.771 1.00 81.19 109 ARG A N 1
ATOM 844 C CA . ARG A 1 109 ? -12.107 3.324 10.757 1.00 81.19 109 ARG A CA 1
ATOM 845 C C . ARG A 1 109 ? -11.626 3.625 12.172 1.00 81.19 109 ARG A C 1
ATOM 847 O O . ARG A 1 109 ? -12.332 3.309 13.127 1.00 81.19 109 ARG A O 1
ATOM 854 N N . TYR A 1 110 ? -10.435 4.202 12.308 1.00 75.00 110 TYR A N 1
ATOM 855 C CA . TYR A 1 110 ? -9.813 4.483 13.601 1.00 75.00 110 TYR A CA 1
ATOM 856 C C . TYR A 1 110 ? -9.317 5.931 13.645 1.00 75.00 110 TYR A C 1
ATOM 858 O O . TYR A 1 110 ? -8.109 6.166 13.522 1.00 75.00 110 TYR A O 1
ATOM 866 N N . PRO A 1 111 ? -10.229 6.906 13.811 1.00 66.94 111 PRO A N 1
ATOM 867 C CA . PRO A 1 111 ? -9.835 8.300 13.919 1.00 66.94 111 PRO A CA 1
ATOM 868 C C . PRO A 1 111 ? -8.903 8.491 15.126 1.00 66.94 111 PRO A C 1
ATOM 870 O O . PRO A 1 111 ? -9.051 7.803 16.147 1.00 66.94 111 PRO A O 1
ATOM 873 N N . PRO A 1 112 ? -7.910 9.390 15.027 1.00 60.91 112 PRO A N 1
ATOM 874 C CA . PRO A 1 112 ? -7.080 9.733 16.168 1.00 60.91 112 PRO A CA 1
ATOM 875 C C . PRO A 1 112 ? -7.962 10.254 17.318 1.00 60.91 112 PRO A C 1
ATOM 877 O O . PRO A 1 112 ? -9.009 10.851 17.078 1.00 60.91 112 PRO A O 1
ATOM 880 N N . PRO A 1 113 ? -7.564 10.033 18.581 1.00 58.34 113 PRO A N 1
ATOM 881 C CA . PRO A 1 113 ? -8.389 10.366 19.744 1.00 58.34 113 PRO A CA 1
ATOM 882 C C . PRO A 1 113 ? -8.728 11.861 19.869 1.00 58.34 113 PRO A C 1
ATOM 884 O O . PRO A 1 113 ? -9.712 12.179 20.528 1.00 58.34 113 PRO A O 1
ATOM 887 N N . ASP A 1 114 ? -7.966 12.749 19.222 1.00 58.62 114 ASP A N 1
ATOM 888 C CA . ASP A 1 114 ? -8.245 14.193 19.180 1.00 58.62 114 ASP A CA 1
ATOM 889 C C . ASP A 1 114 ? -9.413 14.564 18.241 1.00 58.62 114 ASP A C 1
ATOM 891 O O . ASP A 1 114 ? -9.966 15.651 18.372 1.00 58.62 114 ASP A O 1
ATOM 895 N N . ASP A 1 115 ? -9.822 13.662 17.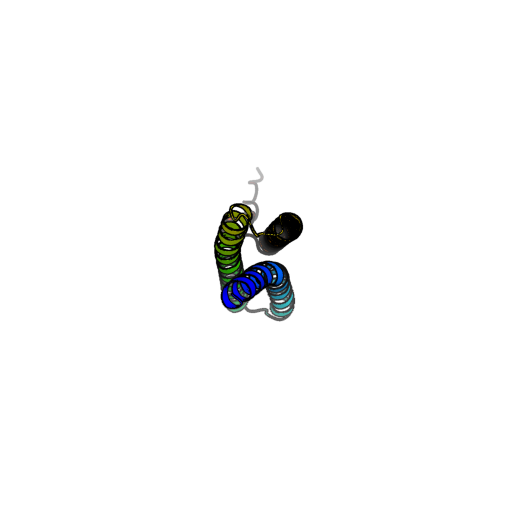338 1.00 51.28 115 ASP A N 1
ATOM 896 C CA . ASP A 1 115 ? -10.963 13.844 16.421 1.00 51.28 115 ASP A CA 1
ATOM 897 C C . ASP A 1 115 ? -12.263 13.209 16.952 1.00 51.28 115 ASP A C 1
ATOM 899 O O . ASP A 1 115 ? -13.293 13.218 16.273 1.00 51.28 115 ASP A O 1
ATOM 903 N N . ALA A 1 116 ? -12.251 12.640 18.163 1.00 47.62 116 ALA A N 1
ATOM 904 C CA . ALA A 1 116 ? -13.489 12.220 18.806 1.00 47.62 116 ALA A CA 1
ATOM 905 C C . ALA A 1 116 ? -14.319 13.479 19.115 1.00 47.62 116 ALA A C 1
ATOM 907 O O . ALA A 1 116 ? -13.821 14.353 19.829 1.00 47.62 116 ALA A O 1
ATOM 908 N N . PRO A 1 117 ? -15.565 13.612 18.614 1.00 48.97 117 PRO A N 1
ATOM 909 C CA . PRO A 1 117 ? -16.412 14.723 19.014 1.00 48.97 117 PRO A CA 1
ATOM 910 C C . PRO A 1 117 ? -16.541 14.673 20.535 1.00 48.97 117 PRO A C 1
ATOM 912 O O . PRO A 1 117 ? -17.004 13.672 21.089 1.00 48.97 117 PRO A O 1
ATOM 915 N N . SER A 1 118 ? -16.077 15.731 21.208 1.00 49.44 118 SER A N 1
ATOM 916 C CA . SER A 1 118 ? -16.331 15.924 22.632 1.00 49.44 118 SER A CA 1
ATOM 917 C C . SER A 1 118 ? -17.818 15.665 22.870 1.00 49.44 118 SER A C 1
ATOM 919 O O . SER A 1 118 ? -18.629 16.239 22.136 1.00 49.44 118 SER A O 1
ATOM 921 N N . PRO A 1 119 ? -18.198 14.806 23.836 1.00 54.78 119 PRO A N 1
ATOM 922 C CA . PRO A 1 119 ? -19.600 14.673 24.192 1.00 54.78 119 PRO A CA 1
ATOM 923 C C . PRO A 1 119 ? -20.094 16.079 24.520 1.00 54.78 119 PRO A C 1
ATOM 925 O O . PRO A 1 119 ? -19.454 16.770 25.317 1.00 54.78 119 PRO A O 1
ATOM 928 N N . GLU A 1 120 ? -21.135 16.519 23.811 1.00 57.03 120 GLU A N 1
ATOM 929 C CA . GLU A 1 120 ? -21.730 17.845 23.938 1.00 57.03 120 GLU A CA 1
ATOM 930 C C . GLU A 1 120 ? -21.720 18.289 25.400 1.00 57.03 120 GLU A C 1
ATOM 932 O O . GLU A 1 120 ? -22.296 17.631 26.272 1.00 57.03 120 GLU A O 1
ATOM 937 N N . SER A 1 121 ? -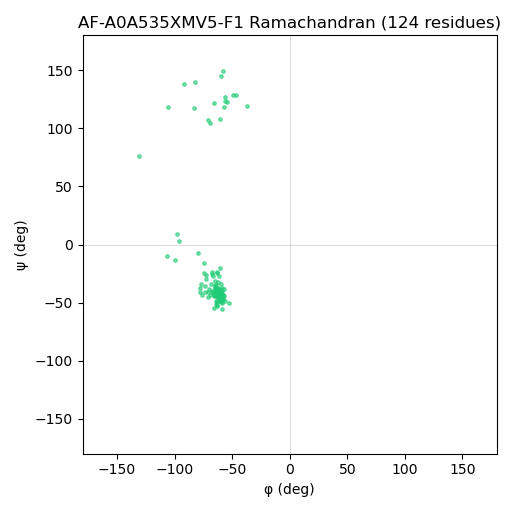21.038 19.404 25.673 1.00 53.31 121 SER A N 1
ATOM 938 C CA . SER A 1 121 ? -21.243 20.140 26.913 1.00 53.31 121 SER A CA 1
ATOM 939 C C . SER A 1 121 ? -22.753 20.334 27.073 1.00 53.31 121 SER A C 1
ATOM 941 O O . SER A 1 121 ? -23.381 20.796 26.115 1.00 53.31 121 SER A O 1
ATOM 943 N N . PRO A 1 122 ? -23.356 19.983 28.222 1.00 53.75 122 PRO A N 1
ATOM 944 C CA . PRO A 1 122 ? -24.786 20.161 28.406 1.00 53.75 122 PRO A CA 1
ATOM 945 C C . PRO 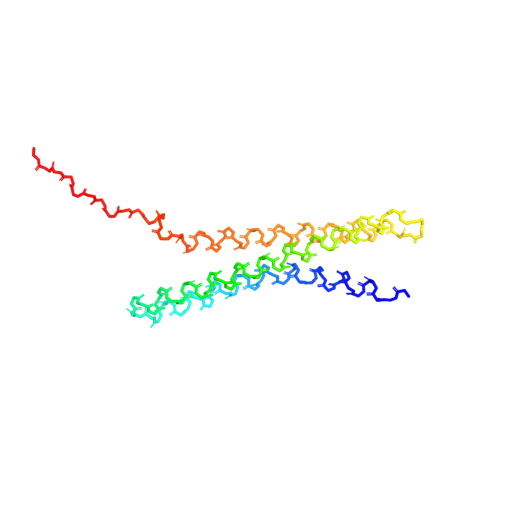A 1 122 ? -25.113 21.633 28.159 1.00 53.75 122 PRO A C 1
ATOM 947 O O . PRO A 1 122 ? -24.503 22.519 28.763 1.00 53.75 122 PRO A O 1
ATOM 950 N N . GLN A 1 123 ? -26.028 21.888 27.223 1.00 58.50 123 GLN A N 1
ATOM 951 C CA . GLN A 1 123 ? -26.573 23.224 27.032 1.00 58.50 123 GLN A CA 1
ATOM 952 C C . GLN A 1 123 ? -27.166 23.665 28.375 1.00 58.50 123 GLN A C 1
ATOM 954 O O . GLN A 1 123 ? -27.953 22.907 28.949 1.00 58.50 123 GLN A O 1
ATOM 959 N N . PRO A 1 124 ? -26.801 24.837 28.919 1.00 56.22 124 PRO A N 1
ATOM 960 C CA . PRO A 1 124 ? -27.536 25.363 30.048 1.00 56.22 124 PRO A CA 1
ATOM 961 C C . PRO A 1 124 ? -28.925 25.768 29.542 1.00 56.22 124 PRO A C 1
ATOM 963 O O . PRO A 1 124 ? -29.082 26.788 28.876 1.00 56.22 124 PRO A O 1
ATOM 966 N N . GLU A 1 125 ? -29.933 24.952 29.852 1.00 52.88 125 GLU A N 1
ATOM 967 C CA . GLU A 1 125 ? -31.278 25.476 30.080 1.00 52.88 125 GLU A CA 1
ATOM 968 C C . GLU A 1 125 ? -31.165 26.447 31.263 1.00 52.88 125 GLU A C 1
ATOM 970 O O . GLU A 1 125 ? -30.803 26.025 32.362 1.00 52.88 125 GLU A O 1
ATOM 975 N N . VAL A 1 126 ? -31.277 27.754 31.012 1.00 52.59 126 VAL A N 1
ATOM 976 C CA . VAL A 1 126 ? -32.399 28.668 31.343 1.00 52.59 126 VAL A CA 1
ATOM 977 C C . VAL A 1 126 ? -31.943 30.101 31.050 1.00 52.59 126 VAL A C 1
ATOM 979 O O . VAL A 1 126 ? -30.896 30.518 31.594 1.00 52.59 126 VAL A O 1
#